Protein AF-A0A658NKP7-F1 (afdb_monomer_lite)

pLDDT: mean 92.12, std 11.56, range [48.62, 98.88]

Sequence (89 aa):
GGLSASDVFDVTVTVQDLILTGTADADTLQGGSGNDRVFALAGDDALIGKAGDDLLDGGAGLDTMGGGPGNDTYLVDNTGDVVMENAGE

Structure (mmCIF, N/CA/C/O backbone):
data_AF-A0A658NKP7-F1
#
_entry.id   AF-A0A658NKP7-F1
#
loop_
_atom_site.group_PDB
_atom_site.id
_atom_site.type_symbol
_atom_site.label_atom_id
_atom_site.label_alt_id
_atom_site.label_comp_id
_atom_site.label_asym_id
_atom_site.label_entity_id
_atom_site.label_seq_id
_atom_site.pdbx_PDB_ins_code
_atom_site.Cartn_x
_atom_site.Cartn_y
_atom_site.Cartn_z
_atom_site.occupancy
_atom_site.B_iso_or_equiv
_atom_site.auth_seq_id
_atom_site.auth_comp_id
_atom_site.auth_asym_id
_atom_site.auth_atom_id
_atom_site.pdbx_PDB_model_num
ATOM 1 N N . GLY A 1 1 ? 17.864 12.613 45.541 1.00 48.62 1 GLY A N 1
ATOM 2 C CA . GLY A 1 1 ? 17.331 11.249 45.402 1.00 48.62 1 GLY A CA 1
ATOM 3 C C . GLY A 1 1 ? 17.172 10.984 43.935 1.00 48.62 1 GLY A C 1
ATOM 4 O O . GLY A 1 1 ? 16.124 11.302 43.399 1.00 48.62 1 GLY A O 1
ATOM 5 N N . GLY A 1 2 ? 18.267 10.568 43.296 1.00 61.78 2 GLY A N 1
ATOM 6 C CA . GLY A 1 2 ? 18.309 10.316 41.860 1.00 61.78 2 GLY A CA 1
ATOM 7 C C . GLY A 1 2 ? 17.602 9.011 41.528 1.00 61.78 2 GLY A C 1
ATOM 8 O O . GLY A 1 2 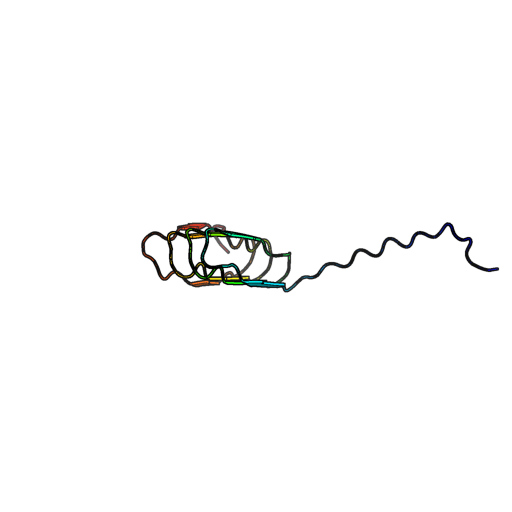? 17.561 8.104 42.360 1.00 61.78 2 GLY A O 1
ATOM 9 N N . LEU A 1 3 ? 17.039 8.952 40.328 1.00 61.59 3 LEU A N 1
ATOM 10 C CA . LEU A 1 3 ? 16.472 7.730 39.786 1.00 61.59 3 LEU A CA 1
ATOM 11 C C . LEU A 1 3 ? 17.572 6.663 39.720 1.00 61.59 3 LEU A C 1
ATOM 13 O O . LEU A 1 3 ? 18.699 6.932 39.298 1.00 61.59 3 LEU A O 1
ATOM 17 N N . SER A 1 4 ? 17.255 5.476 40.230 1.00 67.31 4 SER A N 1
ATOM 18 C CA . SER A 1 4 ? 18.097 4.287 40.117 1.00 67.31 4 SER A CA 1
ATOM 19 C C . SER A 1 4 ? 18.126 3.861 38.650 1.00 67.31 4 SER A C 1
ATOM 21 O O . SER A 1 4 ? 17.107 3.949 37.973 1.00 67.31 4 SER A O 1
ATOM 23 N N . ALA A 1 5 ? 19.268 3.373 38.162 1.00 58.50 5 ALA A N 1
ATOM 24 C CA . ALA A 1 5 ? 19.518 2.968 36.770 1.00 58.50 5 ALA A CA 1
ATOM 25 C C . ALA A 1 5 ? 18.669 1.769 36.265 1.00 58.50 5 ALA A C 1
ATOM 27 O O . ALA A 1 5 ? 19.057 1.086 35.322 1.00 58.50 5 ALA A O 1
ATOM 28 N N . SER A 1 6 ? 17.539 1.489 36.914 1.00 66.75 6 SER A N 1
ATOM 29 C CA . SER A 1 6 ? 16.578 0.428 36.616 1.00 66.75 6 SER A CA 1
ATOM 30 C C . SER A 1 6 ? 15.277 0.934 35.992 1.00 66.75 6 SER A C 1
ATOM 32 O O . SER A 1 6 ? 14.438 0.110 35.638 1.00 66.75 6 SER A O 1
ATOM 34 N N . ASP A 1 7 ? 15.086 2.249 35.862 1.00 71.25 7 ASP A N 1
ATOM 35 C CA . ASP A 1 7 ? 13.928 2.801 35.156 1.00 71.25 7 ASP A CA 1
ATOM 36 C C . ASP A 1 7 ? 14.154 2.663 33.644 1.00 71.25 7 ASP A C 1
ATOM 38 O O . ASP A 1 7 ? 14.616 3.580 32.963 1.00 71.25 7 ASP A O 1
ATOM 42 N N . VAL A 1 8 ? 13.868 1.472 33.118 1.00 69.50 8 VAL A N 1
ATOM 43 C CA . VAL A 1 8 ? 13.667 1.274 31.682 1.00 69.50 8 VAL A CA 1
ATOM 44 C C . VAL A 1 8 ? 12.342 1.949 31.346 1.00 69.50 8 VAL A C 1
ATOM 46 O O . VAL A 1 8 ? 11.270 1.463 31.695 1.00 69.50 8 VAL A O 1
ATOM 49 N N . PHE A 1 9 ? 12.421 3.136 30.752 1.00 75.69 9 PHE A N 1
ATOM 50 C CA . PHE A 1 9 ? 11.252 3.843 30.252 1.00 75.69 9 PHE A CA 1
ATOM 51 C C . PHE A 1 9 ? 10.892 3.245 28.892 1.00 75.69 9 PHE A C 1
ATOM 53 O O . PHE A 1 9 ? 11.528 3.562 27.885 1.00 75.69 9 PHE A O 1
ATOM 60 N N . ASP A 1 10 ? 9.903 2.354 28.876 1.00 76.69 10 ASP A N 1
ATOM 61 C CA . ASP A 1 10 ? 9.359 1.793 27.641 1.00 76.69 10 ASP A CA 1
ATOM 62 C C . ASP A 1 10 ? 8.586 2.885 26.887 1.00 76.69 10 ASP A C 1
ATOM 64 O O . ASP A 1 10 ? 7.379 3.071 27.049 1.00 76.69 10 ASP A O 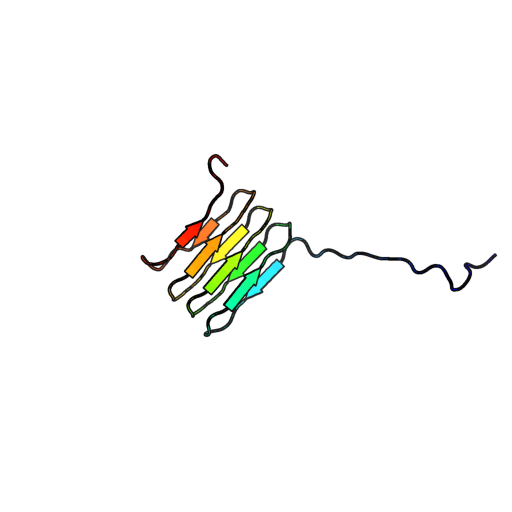1
ATOM 68 N N . VAL A 1 11 ? 9.299 3.651 26.062 1.00 80.62 11 VAL A N 1
ATOM 69 C CA . VAL A 1 11 ? 8.679 4.563 25.099 1.00 80.62 11 VAL A CA 1
ATOM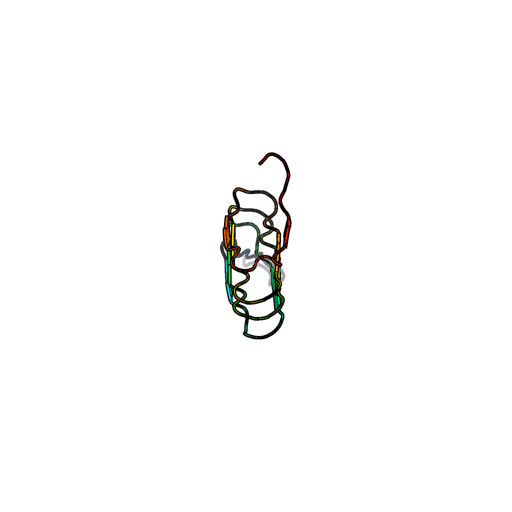 70 C C . VAL A 1 11 ? 8.257 3.751 23.892 1.00 80.62 11 VAL A C 1
ATOM 72 O O . VAL A 1 11 ? 9.087 3.366 23.071 1.00 80.62 11 VAL A O 1
ATOM 75 N N . THR A 1 12 ? 6.956 3.527 23.754 1.00 77.00 12 THR A N 1
ATOM 76 C CA . THR A 1 12 ? 6.395 3.082 22.478 1.00 77.00 12 THR A CA 1
ATOM 77 C C . THR A 1 12 ? 6.139 4.315 21.618 1.00 77.00 12 THR A C 1
ATOM 79 O O . THR A 1 12 ? 5.309 5.152 21.966 1.00 77.00 12 THR A O 1
ATOM 82 N N . VAL A 1 13 ? 6.868 4.442 20.509 1.00 75.62 13 VAL A N 1
ATOM 83 C CA . VAL A 1 13 ? 6.572 5.422 19.458 1.00 75.62 13 VAL A CA 1
ATOM 84 C C . VAL A 1 13 ? 5.801 4.692 18.367 1.00 75.62 13 VAL A C 1
ATOM 86 O O . VAL A 1 13 ? 6.342 3.771 17.759 1.00 75.62 13 VAL A O 1
ATOM 89 N N . THR A 1 14 ? 4.557 5.091 18.114 1.00 74.50 14 THR A N 1
ATOM 90 C CA . THR A 1 14 ? 3.836 4.691 16.903 1.00 74.50 14 THR A CA 1
ATOM 91 C C . THR A 1 14 ? 3.902 5.822 15.888 1.00 74.50 14 THR A C 1
ATOM 93 O O . THR A 1 14 ? 3.692 6.990 16.217 1.00 74.50 14 THR A O 1
ATOM 96 N N . VAL A 1 15 ? 4.229 5.472 14.648 1.00 82.75 15 VAL A N 1
ATOM 97 C CA . VAL A 1 15 ? 4.040 6.361 13.503 1.00 82.75 15 VAL A CA 1
ATOM 98 C C . VAL A 1 15 ? 2.689 5.989 12.907 1.00 82.75 15 VAL A C 1
ATOM 100 O O . VAL A 1 15 ? 2.454 4.815 12.636 1.00 82.75 15 VAL A O 1
ATOM 103 N N . GLN A 1 16 ? 1.792 6.969 12.825 1.00 85.62 16 GLN A N 1
ATOM 104 C CA . GLN A 1 16 ? 0.386 6.752 12.480 1.00 85.62 16 GLN A CA 1
ATOM 105 C C . GLN A 1 16 ? 0.149 6.941 10.980 1.00 85.62 16 GLN A C 1
ATOM 107 O O . GLN A 1 16 ? -0.442 6.062 10.381 1.00 85.62 16 GLN A O 1
ATOM 112 N N . ASP A 1 17 ? 0.671 8.026 10.395 1.00 94.94 17 ASP A N 1
ATOM 113 C CA . ASP A 1 17 ? 0.449 8.376 8.986 1.00 94.94 17 ASP A CA 1
ATOM 114 C C . ASP A 1 17 ? 1.731 8.120 8.182 1.00 94.94 17 ASP A C 1
ATOM 116 O O . ASP A 1 17 ? 2.684 8.915 8.199 1.00 94.94 17 ASP A O 1
ATOM 120 N N . LEU A 1 18 ? 1.795 6.969 7.528 1.00 96.12 18 LEU A N 1
ATOM 121 C CA . LEU A 1 18 ? 2.938 6.511 6.757 1.00 96.12 18 LEU A CA 1
ATOM 122 C C . LEU A 1 18 ? 2.804 6.886 5.279 1.00 96.12 18 LEU A C 1
ATOM 124 O O . LEU A 1 18 ? 1.721 7.019 4.713 1.00 96.12 18 LEU A O 1
ATOM 128 N N . ILE A 1 19 ? 3.958 7.020 4.629 1.00 97.62 19 ILE A N 1
ATOM 129 C CA . ILE A 1 19 ? 4.063 7.043 3.170 1.00 97.62 19 ILE A CA 1
ATOM 130 C C . ILE A 1 19 ? 4.954 5.869 2.787 1.00 97.62 19 ILE A C 1
ATOM 132 O O . ILE A 1 19 ? 6.146 5.868 3.105 1.00 97.62 19 ILE A O 1
ATOM 136 N N . LEU A 1 20 ? 4.365 4.867 2.142 1.00 97.88 20 LEU A N 1
ATOM 137 C CA . LEU A 1 20 ? 5.041 3.663 1.683 1.00 97.88 20 LEU A CA 1
ATOM 138 C C . LEU A 1 20 ? 5.207 3.738 0.170 1.00 97.88 20 LEU A C 1
ATOM 140 O O . LEU A 1 20 ? 4.282 4.101 -0.556 1.00 97.88 20 LEU A O 1
ATOM 144 N N . THR A 1 21 ? 6.393 3.380 -0.305 1.00 98.56 21 THR A N 1
ATOM 145 C CA . THR A 1 21 ? 6.673 3.244 -1.733 1.00 98.56 21 THR A CA 1
ATOM 146 C C . THR A 1 21 ? 7.353 1.907 -1.964 1.00 98.56 21 THR A C 1
ATOM 148 O O . THR A 1 21 ? 8.366 1.626 -1.318 1.00 98.56 21 THR A O 1
ATOM 151 N N . GLY A 1 22 ? 6.761 1.098 -2.836 1.00 98.38 22 GLY A N 1
ATOM 152 C CA . GLY A 1 22 ? 7.294 -0.176 -3.291 1.00 98.38 22 GLY A CA 1
ATOM 153 C C . GLY A 1 22 ? 8.392 -0.004 -4.334 1.00 98.38 22 GLY A C 1
ATOM 154 O O . GLY A 1 22 ? 9.122 0.997 -4.375 1.00 98.38 22 GLY A O 1
ATOM 155 N N . THR A 1 23 ? 8.528 -1.019 -5.165 1.00 98.62 23 THR A N 1
ATOM 156 C CA . THR A 1 23 ? 9.583 -1.192 -6.152 1.00 98.62 23 THR A CA 1
ATOM 157 C C . THR A 1 23 ? 8.979 -1.519 -7.518 1.00 98.62 23 THR A C 1
ATOM 159 O O . THR A 1 23 ? 7.841 -1.187 -7.785 1.00 98.62 23 THR A O 1
ATOM 162 N N . ALA A 1 24 ? 9.763 -2.062 -8.447 1.00 98.25 24 ALA A N 1
ATOM 163 C CA . ALA A 1 24 ? 9.230 -2.525 -9.733 1.00 98.25 24 ALA A CA 1
ATOM 164 C C . ALA A 1 24 ? 9.000 -4.049 -9.758 1.00 98.25 24 ALA A C 1
ATOM 166 O O . ALA A 1 24 ? 8.774 -4.614 -10.830 1.00 98.25 24 ALA A O 1
ATOM 167 N N . ASP A 1 25 ? 9.157 -4.698 -8.603 1.00 98.56 25 ASP A N 1
ATOM 168 C CA . ASP A 1 25 ? 8.944 -6.121 -8.377 1.00 98.56 25 ASP A CA 1
ATOM 169 C C . ASP A 1 25 ? 7.715 -6.305 -7.474 1.00 98.56 25 ASP A C 1
ATOM 171 O O . ASP A 1 25 ? 7.294 -5.370 -6.810 1.00 98.56 25 ASP A O 1
ATOM 175 N N . ALA A 1 26 ? 7.194 -7.532 -7.393 1.00 98.69 26 ALA A N 1
ATOM 176 C CA . ALA A 1 26 ? 6.068 -7.844 -6.515 1.00 98.69 26 ALA A CA 1
ATOM 177 C C . ALA A 1 26 ? 6.392 -7.577 -5.033 1.00 98.69 26 ALA A C 1
ATOM 179 O O . ALA A 1 26 ? 7.288 -8.203 -4.450 1.00 98.69 26 ALA A O 1
ATOM 180 N N . ASP A 1 27 ? 5.600 -6.708 -4.419 1.00 98.81 27 ASP A N 1
ATOM 181 C CA . ASP A 1 27 ? 5.745 -6.215 -3.062 1.00 98.81 27 ASP A CA 1
ATOM 182 C C . ASP A 1 27 ? 4.568 -6.619 -2.158 1.00 98.81 27 ASP A C 1
ATOM 184 O O . ASP A 1 27 ? 3.454 -6.952 -2.568 1.00 98.81 27 ASP A O 1
ATOM 188 N N . THR A 1 28 ? 4.821 -6.599 -0.849 1.00 98.62 28 THR A N 1
ATOM 189 C CA . THR A 1 28 ? 3.770 -6.660 0.173 1.00 98.62 28 THR A CA 1
ATOM 190 C C . THR A 1 28 ? 3.938 -5.470 1.099 1.00 98.62 28 THR A C 1
ATOM 192 O O . THR A 1 28 ? 4.870 -5.427 1.906 1.00 98.62 28 THR A O 1
ATOM 195 N N . LEU A 1 29 ? 3.037 -4.499 0.978 1.00 98.50 29 LEU A N 1
ATOM 196 C CA . LEU A 1 29 ? 3.093 -3.231 1.697 1.00 98.50 29 LEU A CA 1
ATOM 197 C C . LEU A 1 29 ? 1.961 -3.158 2.717 1.00 98.50 29 LEU A C 1
ATOM 199 O O . LEU A 1 29 ? 0.816 -3.503 2.429 1.00 98.50 29 LEU A O 1
ATOM 203 N N . GLN A 1 30 ? 2.286 -2.707 3.927 1.00 97.81 30 GLN A N 1
ATOM 204 C CA . GLN A 1 30 ? 1.325 -2.639 5.020 1.00 97.81 30 GLN A CA 1
ATOM 205 C C . GLN A 1 30 ? 1.426 -1.313 5.777 1.00 97.81 30 GLN A C 1
ATOM 207 O O . GLN A 1 30 ? 2.477 -1.005 6.343 1.00 97.8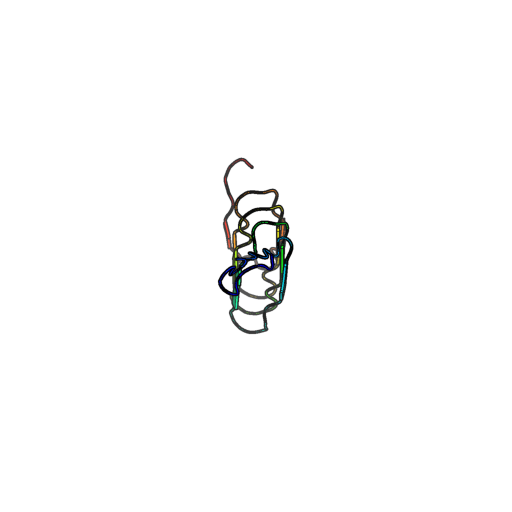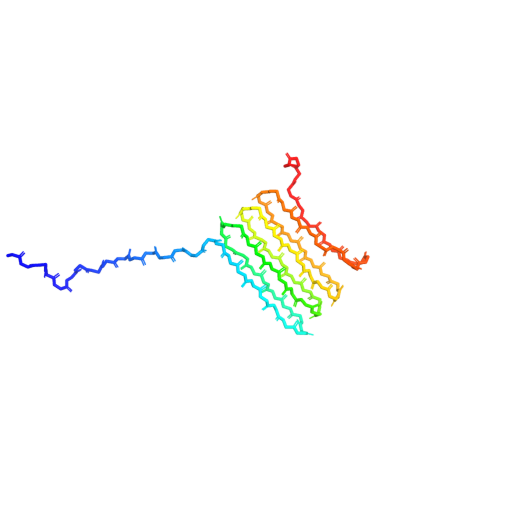1 30 GLN A O 1
ATOM 212 N N . GLY A 1 31 ? 0.312 -0.588 5.829 1.00 96.56 31 GLY A N 1
ATOM 213 C CA . GLY A 1 31 ? 0.117 0.627 6.608 1.00 96.56 31 GLY A CA 1
ATOM 214 C C . GLY A 1 31 ? 0.119 0.415 8.128 1.00 96.56 31 GLY A C 1
ATOM 215 O O . GLY A 1 31 ? 0.350 -0.686 8.661 1.00 96.56 31 GLY A O 1
ATOM 216 N N . GLY A 1 32 ? -0.062 1.522 8.836 1.00 94.81 32 GLY A N 1
ATOM 217 C CA . GLY A 1 32 ? -0.156 1.691 10.275 1.00 94.81 32 GLY A CA 1
ATOM 218 C C . GLY A 1 32 ? -1.603 1.688 10.770 1.00 94.81 32 GLY A C 1
ATOM 219 O O . GLY A 1 32 ? -2.371 0.800 10.458 1.00 94.81 32 GLY A O 1
ATOM 220 N N . SER A 1 33 ? -1.947 2.582 11.687 1.00 94.62 33 SER A N 1
ATOM 221 C CA . SER A 1 33 ? -3.334 2.745 12.168 1.00 94.62 33 SER A CA 1
ATOM 222 C C . SER A 1 33 ? -3.819 4.186 12.028 1.00 94.62 33 SER A C 1
ATOM 224 O O . SER A 1 33 ? -4.715 4.612 12.758 1.00 94.62 33 SER A O 1
ATOM 226 N N . GLY A 1 34 ? -3.121 4.962 11.203 1.00 95.94 34 GLY A N 1
ATOM 227 C CA . GLY A 1 34 ? -3.503 6.307 10.801 1.00 95.94 34 GLY A CA 1
ATOM 228 C C . GLY A 1 34 ? -3.779 6.331 9.306 1.00 95.94 34 GLY A C 1
ATOM 229 O O . GLY A 1 34 ? -4.023 5.297 8.707 1.00 95.94 34 GLY A O 1
ATOM 230 N N . ASN A 1 35 ? -3.756 7.522 8.721 1.00 98.00 35 ASN A N 1
ATOM 231 C CA . ASN A 1 35 ? -4.165 7.712 7.335 1.00 98.00 35 ASN A CA 1
ATOM 232 C C . ASN A 1 35 ? -2.942 7.577 6.428 1.00 98.00 35 ASN A C 1
ATOM 234 O O . ASN A 1 35 ? -2.148 8.519 6.283 1.00 98.00 35 ASN A O 1
ATOM 238 N N . ASP A 1 36 ? -2.777 6.403 5.839 1.00 98.38 36 ASP A N 1
ATOM 239 C CA . ASP A 1 36 ? -1.590 6.032 5.093 1.00 98.38 36 ASP A CA 1
ATOM 240 C C . ASP A 1 36 ? -1.706 6.347 3.599 1.00 98.38 36 ASP A C 1
ATOM 242 O O . ASP A 1 36 ? -2.779 6.494 3.010 1.00 98.38 36 ASP A O 1
ATOM 246 N N . ARG A 1 37 ? -0.545 6.462 2.950 1.00 98.69 37 ARG A N 1
ATOM 247 C CA . ARG A 1 37 ? -0.441 6.481 1.488 1.00 98.69 37 ARG A CA 1
ATOM 248 C C . ARG A 1 37 ? 0.505 5.389 1.037 1.00 98.69 37 ARG A C 1
ATOM 250 O O . ARG A 1 37 ? 1.686 5.421 1.386 1.00 98.69 37 ARG A O 1
ATOM 257 N N . VAL A 1 38 ? 0.000 4.456 0.245 1.00 98.69 38 VAL A N 1
ATOM 258 C CA . VAL A 1 38 ? 0.746 3.296 -0.238 1.00 98.69 38 VAL A CA 1
ATOM 259 C C . VAL A 1 38 ? 0.804 3.348 -1.759 1.00 98.69 38 VAL A C 1
ATOM 261 O O . VAL A 1 38 ? -0.235 3.368 -2.408 1.00 98.69 38 VAL A O 1
ATOM 264 N N . PHE A 1 39 ? 2.019 3.374 -2.307 1.00 98.75 39 PHE A N 1
ATOM 265 C CA . PHE A 1 39 ? 2.284 3.382 -3.748 1.00 98.75 39 PHE A CA 1
ATOM 266 C C . PHE A 1 39 ? 3.171 2.184 -4.100 1.00 98.75 39 PHE A C 1
ATOM 268 O O . PHE A 1 39 ? 4.365 2.221 -3.798 1.00 98.75 39 PHE A O 1
ATOM 275 N N . ALA A 1 40 ? 2.623 1.122 -4.688 1.00 98.56 40 ALA A N 1
ATOM 276 C CA . ALA A 1 40 ? 3.378 -0.111 -4.933 1.00 98.56 40 ALA A CA 1
ATOM 277 C C . ALA A 1 40 ? 4.213 -0.077 -6.229 1.00 98.56 40 ALA A C 1
ATOM 279 O O . ALA A 1 40 ? 5.333 -0.574 -6.234 1.00 98.56 40 ALA A O 1
ATOM 280 N N . LEU A 1 41 ? 3.794 0.751 -7.196 1.00 98.56 41 LEU A N 1
ATOM 281 C CA . LEU A 1 41 ? 4.456 1.083 -8.465 1.00 98.56 41 LEU A CA 1
ATOM 282 C C . LEU A 1 41 ? 4.281 0.041 -9.571 1.00 98.56 41 LEU A C 1
ATOM 284 O O . LEU A 1 41 ? 3.491 0.295 -10.471 1.00 98.56 41 LEU A O 1
ATOM 288 N N . ALA A 1 42 ? 5.091 -1.010 -9.640 1.00 98.44 42 ALA A N 1
ATOM 289 C CA . ALA A 1 42 ? 4.947 -2.025 -10.679 1.00 98.44 42 ALA A CA 1
ATOM 290 C C . ALA A 1 42 ? 5.244 -3.403 -10.107 1.00 98.44 42 ALA A C 1
ATOM 292 O O . ALA A 1 42 ? 6.148 -3.533 -9.293 1.00 98.44 42 ALA A O 1
ATOM 293 N N . GLY A 1 43 ? 4.581 -4.427 -10.632 1.00 98.56 43 GLY A N 1
ATOM 294 C CA . GLY A 1 43 ? 4.599 -5.758 -10.031 1.00 98.56 43 GLY A CA 1
ATOM 295 C C . GLY A 1 43 ? 3.178 -6.190 -9.701 1.00 98.56 43 GLY A C 1
ATOM 296 O O . GLY A 1 43 ? 2.258 -5.404 -9.833 1.00 98.56 43 GLY A O 1
ATOM 297 N N . ASP A 1 44 ? 2.992 -7.460 -9.347 1.00 98.81 44 ASP A N 1
ATOM 298 C CA . ASP A 1 44 ? 1.700 -7.933 -8.842 1.00 98.81 44 ASP A CA 1
ATOM 299 C C . ASP A 1 44 ? 1.733 -7.809 -7.311 1.00 98.81 44 ASP A C 1
ATOM 301 O O . ASP A 1 44 ? 2.342 -8.649 -6.633 1.00 98.81 44 ASP A O 1
ATOM 305 N N . ASP A 1 45 ? 1.129 -6.751 -6.776 1.00 98.88 45 ASP A N 1
ATOM 306 C CA . ASP A 1 45 ? 1.360 -6.294 -5.409 1.00 98.88 45 ASP A CA 1
ATOM 307 C C . ASP A 1 45 ? 0.222 -6.637 -4.437 1.00 98.88 45 ASP A C 1
ATOM 309 O O . ASP A 1 45 ? -0.946 -6.811 -4.796 1.00 98.88 45 ASP A O 1
ATOM 313 N N . ALA A 1 46 ? 0.563 -6.726 -3.147 1.00 98.81 46 ALA A N 1
ATOM 314 C CA . ALA A 1 46 ? -0.394 -6.892 -2.053 1.00 98.81 46 ALA A CA 1
ATOM 315 C C . ALA A 1 46 ? -0.321 -5.714 -1.068 1.00 98.81 46 ALA A C 1
ATOM 317 O O . ALA A 1 46 ? 0.663 -5.557 -0.340 1.00 98.81 46 ALA A O 1
ATOM 318 N N . LEU A 1 47 ? -1.378 -4.902 -1.014 1.00 98.81 47 LEU A N 1
ATOM 319 C CA . LEU A 1 47 ? -1.453 -3.685 -0.205 1.00 98.81 47 LEU A CA 1
ATOM 320 C C . LEU A 1 47 ? -2.485 -3.851 0.916 1.00 98.81 47 LEU A C 1
ATOM 322 O O . LEU A 1 47 ? -3.620 -4.260 0.670 1.00 98.81 47 LEU A O 1
ATOM 326 N N . ILE A 1 48 ? -2.096 -3.509 2.149 1.00 98.31 48 ILE A N 1
ATOM 327 C CA . ILE A 1 48 ? -2.981 -3.501 3.323 1.00 98.31 48 ILE A CA 1
ATOM 328 C C . ILE A 1 48 ? -2.899 -2.138 4.020 1.00 98.31 48 ILE A C 1
ATOM 330 O O . ILE A 1 48 ? -1.868 -1.850 4.624 1.00 98.31 48 ILE A O 1
ATOM 334 N N . GLY A 1 49 ? -3.969 -1.343 3.989 1.00 97.12 49 GLY A N 1
ATOM 335 C CA . GLY A 1 49 ? -4.066 -0.041 4.666 1.00 97.12 49 GLY A CA 1
ATOM 336 C C . GLY A 1 49 ? -4.103 -0.160 6.195 1.00 97.12 49 GLY A C 1
ATOM 337 O O . GLY A 1 49 ? -3.233 0.358 6.887 1.00 97.12 49 GLY A O 1
ATOM 338 N N . LYS A 1 50 ? -4.954 -1.067 6.691 1.00 96.25 50 LYS A N 1
ATOM 339 C CA . LYS A 1 50 ? -5.379 -1.284 8.084 1.00 96.25 50 LYS A CA 1
ATOM 340 C C . LYS A 1 50 ? -6.483 -0.330 8.522 1.00 96.25 50 LYS A C 1
ATOM 342 O O . LYS A 1 50 ? -7.623 -0.644 8.254 1.00 96.25 50 LYS A O 1
ATOM 347 N N . ALA A 1 51 ? -6.217 0.633 9.396 1.00 95.62 51 ALA A N 1
ATOM 348 C CA . ALA A 1 51 ? -7.262 1.446 10.008 1.00 95.62 51 ALA A CA 1
ATOM 349 C C . ALA A 1 51 ? -6.908 2.905 9.802 1.00 95.62 51 ALA A C 1
ATOM 351 O O . ALA A 1 51 ? -5.767 3.263 10.068 1.00 95.62 51 ALA A O 1
ATOM 352 N N . GLY A 1 52 ? -7.893 3.726 9.464 1.00 96.31 52 GLY A N 1
ATOM 353 C CA . GLY A 1 52 ? -7.654 5.087 8.996 1.00 96.31 52 GLY A CA 1
ATOM 354 C C . GLY A 1 52 ? -8.251 5.268 7.608 1.00 96.31 52 GLY A C 1
ATOM 355 O O . GLY A 1 52 ? -8.761 4.323 7.033 1.00 96.31 52 GLY A O 1
ATOM 356 N N . ASP A 1 53 ? -8.245 6.501 7.112 1.00 97.81 53 ASP A N 1
ATOM 357 C CA . ASP A 1 53 ? -8.662 6.791 5.740 1.00 97.81 53 ASP A CA 1
ATOM 358 C C . ASP A 1 53 ? -7.421 6.702 4.829 1.00 97.81 53 ASP A C 1
ATOM 360 O O . ASP A 1 53 ? -6.618 7.646 4.775 1.00 97.81 53 ASP A O 1
ATOM 364 N N . ASP A 1 54 ? -7.253 5.578 4.135 1.00 98.44 54 ASP A N 1
ATOM 365 C CA . ASP A 1 54 ? -6.046 5.240 3.384 1.00 98.44 54 ASP A CA 1
ATOM 366 C C . ASP A 1 54 ? -6.148 5.566 1.886 1.00 98.44 54 ASP A C 1
ATOM 368 O O . ASP A 1 54 ? -7.213 5.556 1.263 1.00 98.44 54 ASP A O 1
ATOM 372 N N . LEU A 1 55 ? -4.997 5.844 1.270 1.00 98.75 55 LEU A N 1
ATOM 373 C CA . LEU A 1 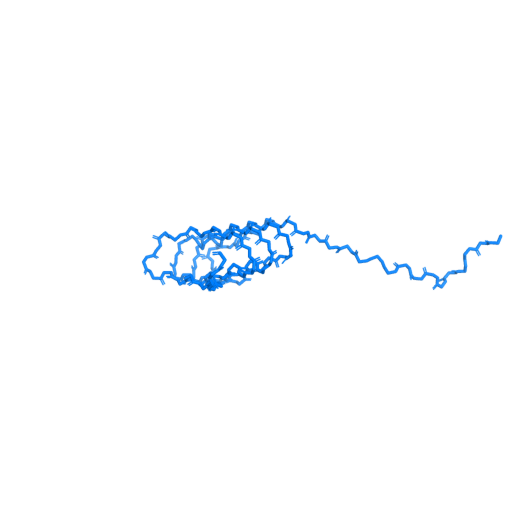55 ? -4.836 5.917 -0.183 1.00 98.75 55 LEU A CA 1
ATOM 374 C C . LEU A 1 55 ? -3.968 4.746 -0.650 1.00 98.75 55 LEU A C 1
ATOM 376 O O . LEU A 1 55 ? -2.766 4.730 -0.375 1.00 98.75 55 LEU A O 1
ATOM 380 N N . LEU A 1 56 ? -4.559 3.817 -1.397 1.00 98.81 56 LEU A N 1
ATOM 381 C CA . LEU A 1 56 ? -3.879 2.640 -1.934 1.00 98.81 56 LEU A CA 1
ATOM 382 C C . LEU A 1 56 ? -3.787 2.727 -3.462 1.00 98.81 56 LEU A C 1
ATOM 384 O O . LEU A 1 56 ? -4.800 2.804 -4.157 1.00 98.81 56 LEU A O 1
ATOM 388 N N . ASP A 1 57 ? -2.559 2.730 -3.972 1.00 98.81 57 ASP A N 1
ATOM 389 C CA . ASP A 1 57 ? -2.221 2.743 -5.395 1.00 98.81 57 ASP A CA 1
ATOM 390 C C . ASP A 1 57 ? -1.305 1.550 -5.697 1.00 98.81 57 ASP A C 1
ATOM 392 O O . ASP A 1 57 ? -0.127 1.554 -5.322 1.00 98.81 57 ASP A O 1
ATOM 396 N N . GLY A 1 58 ? -1.873 0.513 -6.321 1.00 98.50 58 GLY A N 1
ATOM 397 C CA . GLY A 1 58 ? -1.129 -0.670 -6.766 1.00 98.50 58 GLY A CA 1
ATOM 398 C C . GLY A 1 58 ? -0.160 -0.351 -7.907 1.00 98.50 58 GLY A C 1
ATOM 399 O O . GLY A 1 58 ? 0.965 -0.838 -7.942 1.00 98.50 58 GLY A O 1
ATOM 400 N N . GLY A 1 59 ? -0.509 0.619 -8.751 1.00 98.44 59 GLY A N 1
ATOM 401 C CA . GLY A 1 59 ? 0.238 0.917 -9.959 1.00 98.44 59 GLY A CA 1
ATOM 402 C C . GLY A 1 59 ? 0.062 -0.175 -11.016 1.00 98.44 59 GLY A C 1
ATOM 403 O O . GLY A 1 59 ? -1.029 -0.680 -11.236 1.00 98.44 59 GLY A O 1
ATOM 404 N N . ALA A 1 60 ? 1.129 -0.483 -11.749 1.00 98.31 60 ALA A N 1
ATOM 405 C CA . ALA A 1 60 ? 1.064 -1.375 -12.894 1.00 98.31 60 ALA A CA 1
ATOM 406 C C . ALA A 1 60 ? 1.239 -2.847 -12.498 1.00 98.31 60 ALA A C 1
ATOM 408 O O . ALA A 1 60 ? 2.361 -3.297 -12.275 1.00 98.31 60 ALA A O 1
ATOM 409 N N . GLY A 1 61 ? 0.182 -3.637 -12.623 1.00 98.44 61 GLY A N 1
ATOM 410 C CA . GLY A 1 61 ? 0.248 -5.085 -12.444 1.00 98.44 61 GLY A CA 1
ATOM 411 C C . GLY A 1 61 ? -1.115 -5.651 -12.119 1.00 98.44 61 GLY A C 1
ATOM 412 O O . GLY A 1 61 ? -2.119 -5.050 -12.491 1.00 98.44 61 GLY A O 1
ATOM 413 N N . LEU A 1 62 ? -1.162 -6.853 -11.553 1.00 98.69 62 LEU A N 1
ATOM 414 C CA . LEU A 1 62 ? -2.388 -7.437 -11.016 1.00 98.69 62 LEU A CA 1
ATOM 415 C C . LEU A 1 62 ? -2.367 -7.336 -9.495 1.00 98.69 62 LEU A C 1
ATOM 417 O O . LEU A 1 62 ? -1.843 -8.226 -8.820 1.00 98.69 62 LEU A O 1
ATOM 421 N N . ASP A 1 63 ? -2.984 -6.285 -8.968 1.00 98.88 63 ASP A N 1
ATOM 422 C CA . ASP A 1 63 ? -2.819 -5.939 -7.561 1.00 98.88 63 ASP A CA 1
ATOM 423 C C . ASP A 1 63 ? -3.985 -6.407 -6.696 1.00 98.88 63 ASP A C 1
ATOM 425 O O . ASP A 1 63 ? -5.135 -6.524 -7.127 1.00 98.88 63 ASP A O 1
ATOM 429 N N . THR A 1 64 ? -3.700 -6.674 -5.424 1.00 98.81 64 THR A N 1
ATOM 430 C CA . THR A 1 64 ? -4.717 -6.885 -4.391 1.00 98.81 64 THR A CA 1
ATOM 431 C C . THR A 1 64 ? -4.589 -5.807 -3.329 1.00 98.81 64 THR A C 1
ATOM 433 O O . THR A 1 64 ? -3.574 -5.719 -2.642 1.00 98.81 64 THR A O 1
ATOM 436 N N . MET A 1 65 ? -5.640 -5.014 -3.151 1.00 98.75 65 MET A N 1
ATOM 437 C CA . MET A 1 65 ? -5.658 -3.890 -2.221 1.00 98.75 65 MET A CA 1
ATOM 438 C C . MET A 1 65 ? -6.778 -4.068 -1.197 1.00 98.75 65 MET A C 1
ATOM 440 O O . MET A 1 65 ? -7.931 -4.291 -1.566 1.00 98.75 65 MET A O 1
ATOM 444 N N . GLY A 1 66 ? -6.443 -3.963 0.089 1.00 98.56 66 GLY A N 1
ATOM 445 C CA . GLY A 1 66 ? -7.416 -3.931 1.180 1.00 98.56 66 GLY A CA 1
ATOM 446 C C . GLY A 1 66 ? -7.139 -2.791 2.153 1.00 98.56 66 GLY A C 1
ATOM 447 O O . GLY A 1 66 ? -6.074 -2.742 2.757 1.00 98.56 66 GLY A O 1
ATOM 448 N N . GLY A 1 67 ? -8.101 -1.896 2.299 1.00 97.44 67 GLY A N 1
ATOM 449 C CA . GLY A 1 67 ? -8.052 -0.664 3.082 1.00 97.44 67 GLY A CA 1
ATOM 450 C C . GLY A 1 67 ? -8.261 -0.985 4.546 1.00 97.44 67 GLY A C 1
ATOM 451 O O . GLY A 1 67 ? -7.311 -0.948 5.315 1.00 97.44 67 GLY A O 1
ATOM 452 N N . GLY A 1 68 ? -9.416 -1.553 4.879 1.00 96.69 68 GLY A N 1
ATOM 453 C CA . GLY A 1 68 ? -9.755 -1.979 6.234 1.00 96.69 68 GLY A CA 1
ATOM 454 C C . GLY A 1 68 ? -10.780 -1.011 6.816 1.00 96.69 68 GLY A C 1
ATOM 455 O O . GLY A 1 68 ? -11.657 -0.608 6.071 1.00 96.69 68 GLY A O 1
ATOM 456 N N . PRO A 1 69 ? -10.819 -0.740 8.136 1.00 96.06 69 PRO A N 1
ATOM 457 C CA . PRO A 1 69 ? -11.778 0.230 8.653 1.00 96.06 69 PRO A CA 1
ATOM 458 C C . PRO A 1 69 ? -11.393 1.682 8.335 1.00 96.06 69 PRO A C 1
ATOM 460 O O . PRO A 1 69 ? -10.395 2.174 8.869 1.00 96.06 69 PRO A O 1
ATOM 463 N N . GLY A 1 70 ? -12.260 2.395 7.621 1.00 95.62 70 GLY A N 1
ATOM 464 C CA . GLY A 1 70 ? -12.102 3.804 7.272 1.00 95.62 70 GLY A CA 1
ATOM 465 C C . GLY A 1 70 ? -12.660 4.142 5.889 1.00 95.62 70 GLY A C 1
ATOM 466 O O . GLY A 1 70 ? -13.206 3.306 5.182 1.00 95.62 70 GLY A O 1
ATOM 467 N N . ASN A 1 71 ? -12.583 5.416 5.502 1.00 97.00 71 ASN A N 1
ATOM 468 C CA . ASN A 1 71 ? -12.979 5.838 4.158 1.00 97.00 71 ASN A CA 1
ATOM 469 C C . ASN A 1 71 ? -11.776 5.774 3.225 1.00 97.00 71 ASN A C 1
ATOM 471 O O . ASN A 1 71 ? -11.086 6.774 3.003 1.00 97.00 71 ASN A O 1
ATOM 475 N N . ASP A 1 72 ? -11.570 4.602 2.649 1.00 98.12 72 ASP A N 1
ATOM 476 C CA . ASP A 1 72 ? -10.405 4.332 1.824 1.00 98.12 72 ASP A CA 1
ATOM 477 C C . ASP A 1 72 ? -10.604 4.737 0.360 1.00 98.12 72 ASP A C 1
ATOM 479 O O . ASP A 1 72 ? -11.706 4.761 -0.199 1.00 98.12 72 ASP A O 1
ATOM 483 N N . THR A 1 73 ? -9.497 5.085 -0.290 1.00 98.25 73 THR A N 1
ATOM 484 C CA . THR A 1 73 ? -9.444 5.435 -1.708 1.00 98.25 73 THR A CA 1
ATOM 485 C C . THR A 1 73 ? -8.472 4.523 -2.438 1.00 98.25 73 THR A C 1
ATOM 487 O O . THR A 1 73 ? -7.286 4.474 -2.121 1.00 98.25 73 THR A O 1
ATOM 490 N N . TYR A 1 74 ? -8.971 3.878 -3.490 1.00 98.38 74 TYR A N 1
ATOM 491 C CA . TYR A 1 74 ? -8.207 2.969 -4.338 1.00 98.38 74 TYR A CA 1
ATOM 492 C C . TYR A 1 74 ? -7.980 3.572 -5.710 1.00 98.38 74 TYR A C 1
ATOM 494 O O . TYR A 1 74 ? -8.941 3.982 -6.373 1.00 98.38 74 TYR A O 1
ATOM 502 N N . LEU A 1 75 ? -6.732 3.565 -6.170 1.00 98.50 75 LEU A N 1
ATOM 503 C CA . LEU A 1 75 ? -6.440 3.763 -7.579 1.00 98.50 75 LEU A CA 1
ATOM 504 C C . LEU A 1 75 ? -6.407 2.400 -8.271 1.00 98.50 75 LEU A C 1
ATOM 506 O O . LEU A 1 75 ? -5.448 1.654 -8.145 1.00 98.50 75 LEU A O 1
ATOM 510 N N . VAL A 1 76 ? -7.489 2.090 -8.984 1.00 97.75 76 VAL A N 1
ATOM 511 C CA . VAL A 1 76 ? -7.592 0.904 -9.842 1.00 97.75 76 VAL A CA 1
ATOM 512 C C . VAL A 1 76 ? -7.302 1.337 -11.271 1.00 97.75 76 VAL A C 1
ATOM 514 O O . VAL A 1 76 ? -8.104 2.066 -11.868 1.00 97.75 76 VAL A O 1
ATOM 517 N N . ASP A 1 77 ? -6.163 0.914 -11.812 1.00 96.44 77 ASP A N 1
ATOM 518 C CA . ASP A 1 77 ? -5.758 1.222 -13.187 1.00 96.44 77 ASP A CA 1
ATOM 519 C C . ASP A 1 77 ? -5.768 -0.013 -14.104 1.00 96.44 77 ASP A C 1
ATOM 521 O O . ASP A 1 77 ? -5.877 0.126 -15.332 1.00 96.44 77 ASP A O 1
ATOM 525 N N . ASN A 1 78 ? -5.795 -1.212 -13.513 1.00 96.56 78 ASN A N 1
ATOM 526 C CA . ASN A 1 78 ? -5.862 -2.474 -14.217 1.00 96.56 78 ASN A CA 1
ATOM 527 C C . ASN A 1 78 ? -7.193 -3.185 -13.940 1.00 96.56 78 ASN A C 1
ATOM 529 O O . ASN A 1 78 ? -7.681 -3.318 -12.823 1.00 96.56 78 ASN A O 1
ATOM 533 N N . THR A 1 79 ? -7.811 -3.712 -14.999 1.00 96.62 79 THR A N 1
ATOM 534 C CA . THR A 1 79 ? -9.063 -4.482 -14.890 1.00 96.62 79 THR A CA 1
ATOM 535 C C . THR A 1 79 ? -8.935 -5.782 -14.092 1.00 96.62 79 THR A C 1
ATOM 537 O O . THR A 1 79 ? -9.955 -6.397 -13.785 1.00 96.62 79 THR A O 1
ATOM 540 N N . GLY A 1 80 ? -7.709 -6.244 -13.847 1.00 97.75 80 GLY A N 1
ATOM 541 C CA . GLY A 1 80 ? -7.420 -7.426 -13.048 1.00 97.75 80 GLY A CA 1
ATOM 542 C C . GLY A 1 80 ? -7.185 -7.149 -11.564 1.00 97.75 80 GLY A C 1
ATOM 543 O O . GLY A 1 80 ? -7.050 -8.119 -10.821 1.00 97.75 80 GLY A O 1
ATOM 544 N N . ASP A 1 81 ? -7.184 -5.883 -11.141 1.00 98.56 81 ASP A N 1
ATOM 545 C CA . ASP A 1 81 ? -7.021 -5.530 -9.734 1.00 98.56 81 ASP A CA 1
ATOM 546 C C . ASP A 1 81 ? -8.200 -6.023 -8.900 1.00 98.56 81 ASP A C 1
ATOM 548 O O . ASP A 1 81 ? -9.362 -6.051 -9.330 1.00 98.56 81 ASP A O 1
ATOM 552 N N . VAL A 1 82 ? -7.895 -6.384 -7.660 1.00 98.56 82 VAL A N 1
ATOM 553 C CA . VAL A 1 82 ? -8.866 -6.827 -6.670 1.00 98.56 82 VAL A CA 1
ATOM 554 C C . VAL A 1 82 ? -8.857 -5.859 -5.499 1.00 98.56 82 VAL A C 1
ATOM 556 O O . VAL A 1 82 ? -7.874 -5.743 -4.775 1.00 98.56 82 VAL A O 1
ATOM 559 N N . VAL A 1 83 ? -9.999 -5.214 -5.272 1.00 97.94 83 VAL A N 1
ATOM 560 C CA . VAL A 1 83 ? -10.248 -4.399 -4.080 1.00 97.94 83 VAL A CA 1
ATOM 561 C C . VAL A 1 83 ? -11.067 -5.208 -3.082 1.00 97.94 83 VAL A C 1
ATOM 563 O O . VAL A 1 83 ? -12.129 -5.740 -3.425 1.00 97.94 83 VAL A O 1
ATOM 566 N N . MET A 1 84 ? -10.581 -5.300 -1.847 1.00 96.44 84 MET A N 1
ATOM 567 C CA . MET A 1 84 ? -11.285 -5.924 -0.733 1.00 96.44 84 MET A CA 1
ATOM 568 C C . MET A 1 84 ? -11.609 -4.878 0.327 1.00 96.44 84 MET A C 1
ATOM 570 O O . MET A 1 84 ? -10.720 -4.402 1.022 1.00 96.44 84 MET A O 1
ATOM 574 N N . GLU A 1 85 ? -12.900 -4.596 0.477 1.00 94.88 85 GLU A N 1
ATOM 575 C CA . GLU A 1 85 ? -13.401 -3.568 1.384 1.00 94.88 85 GLU A CA 1
ATOM 576 C C . GLU A 1 85 ? -14.401 -4.086 2.417 1.00 94.88 85 GLU A C 1
ATOM 578 O O . GLU A 1 85 ? -15.085 -5.099 2.202 1.00 94.88 85 GLU A O 1
ATOM 583 N N . ASN A 1 86 ? -14.510 -3.358 3.528 1.00 89.75 86 ASN A N 1
ATOM 584 C CA . ASN A 1 86 ? -15.534 -3.594 4.532 1.00 89.75 86 ASN A CA 1
ATOM 585 C C . ASN A 1 86 ? -16.907 -3.156 4.004 1.00 89.75 86 ASN A C 1
ATOM 587 O O . ASN A 1 86 ? -17.101 -2.087 3.432 1.00 89.75 86 ASN A O 1
ATOM 591 N N . ALA A 1 87 ? -17.915 -4.005 4.197 1.00 86.44 87 ALA A N 1
ATOM 592 C CA . ALA A 1 87 ? -19.262 -3.689 3.744 1.00 86.44 87 ALA A CA 1
ATOM 593 C C . ALA A 1 87 ? -19.939 -2.663 4.665 1.00 86.44 87 ALA A C 1
ATOM 595 O O . ALA A 1 87 ? -20.125 -2.928 5.853 1.00 86.44 87 ALA A O 1
ATOM 596 N N . GLY A 1 88 ? -20.449 -1.576 4.082 1.00 71.69 88 GLY A N 1
ATOM 597 C CA . GLY A 1 88 ? -21.331 -0.634 4.778 1.00 71.69 88 GLY A CA 1
ATOM 598 C C . GLY A 1 88 ? -20.617 0.416 5.626 1.00 71.69 88 GLY A C 1
ATOM 599 O O . GLY A 1 88 ? -21.241 0.955 6.542 1.00 71.69 88 GLY A O 1
ATOM 600 N N . GLU A 1 89 ? -19.354 0.680 5.311 1.00 70.31 89 GLU A N 1
ATOM 601 C CA . GLU A 1 89 ? -18.684 1.947 5.615 1.00 70.31 89 GLU A CA 1
ATOM 602 C C . GLU A 1 89 ? -19.104 3.030 4.600 1.00 70.31 89 GLU A C 1
ATOM 604 O O . GLU A 1 89 ? -19.428 2.679 3.435 1.00 70.31 89 GLU A O 1
#

Radius of gyration: 17.34 Å; chains: 1; bounding box: 41×19×60 Å

Foldseek 3Di:
DDDDPPPPPPDDDFDAEEEAEADQEEEEEEAGAEEYEYARAHYAYEYEQAHYAYEDENHHDQYEYENHHDNYHYDDPDPNHHYDYDPPD

Secondary structure (DSSP, 8-state):
-PPPTT------PPP-S-EEE--SS--EEE--SS--EEE--BSS-EEE--SSS-EEE--BSS-EEE--SS--EEE--STT-EEE--TT-